Protein AF-A0A6N7WBU9-F1 (afdb_monomer)

Secondary structure (DSSP, 8-state):
----HHHHHHHTT--HHHHHHHHTS-HHHHHHHHTTSSPPPHHHHHHHHHHHT--HHHHTT-TTSS-----PPBPGGGGGGGTT-EEEETTTEEEEEETTTTEEEETTS-EEETTT--SEESSPPTT-SPPPP-SPPPPHHHHTT--

Structure (mmCIF, N/CA/C/O backbone):
data_AF-A0A6N7WBU9-F1
#
_entry.id   AF-A0A6N7WBU9-F1
#
loop_
_atom_site.group_PDB
_atom_site.id
_atom_site.type_symbol
_atom_site.label_atom_id
_atom_site.label_alt_id
_atom_site.label_comp_id
_atom_site.label_asym_id
_atom_site.label_entity_id
_atom_site.label_seq_id
_atom_site.pdbx_PDB_ins_code
_atom_site.Cartn_x
_atom_site.Cartn_y
_atom_site.Cartn_z
_atom_site.occupancy
_atom_site.B_iso_or_equiv
_atom_site.auth_seq_id
_atom_site.auth_comp_id
_atom_site.auth_asym_id
_atom_site.auth_atom_id
_atom_site.pdbx_PDB_model_num
ATOM 1 N N . MET A 1 1 ? -0.713 12.101 14.284 1.00 65.25 1 MET A N 1
ATOM 2 C CA . MET A 1 1 ? -1.948 12.029 13.480 1.00 65.25 1 MET A CA 1
ATOM 3 C C . MET A 1 1 ? -3.012 11.311 14.290 1.00 65.25 1 MET A C 1
ATOM 5 O O . MET A 1 1 ? -2.656 10.310 14.909 1.00 65.25 1 MET A O 1
ATOM 9 N N . PRO A 1 2 ? -4.250 11.829 14.346 1.00 84.06 2 PRO A N 1
ATOM 10 C CA . PRO A 1 2 ? -5.350 11.156 15.033 1.00 84.06 2 PRO A CA 1
ATOM 11 C C . PRO A 1 2 ? -5.702 9.838 14.332 1.00 84.06 2 PRO A C 1
ATOM 13 O O . PRO A 1 2 ? -5.533 9.706 13.114 1.00 84.06 2 PRO A O 1
ATOM 16 N N . ARG A 1 3 ? -6.176 8.854 15.098 1.00 91.38 3 ARG A N 1
ATOM 17 C CA . ARG A 1 3 ? -6.634 7.565 14.559 1.00 91.38 3 ARG A CA 1
ATOM 18 C C . ARG A 1 3 ? -7.939 7.758 13.783 1.00 91.38 3 ARG A C 1
ATOM 20 O O . ARG A 1 3 ? -8.829 8.485 14.217 1.00 91.38 3 ARG A O 1
ATOM 27 N N . GLN A 1 4 ? -8.102 7.046 12.669 1.00 93.25 4 GLN A N 1
ATOM 28 C CA . GLN A 1 4 ? -9.283 7.163 11.800 1.00 93.25 4 GLN A CA 1
ATOM 29 C C . GLN A 1 4 ? -10.341 6.073 12.047 1.00 93.25 4 GLN A C 1
ATOM 31 O O . GLN A 1 4 ? -11.227 5.875 11.220 1.00 93.25 4 GLN A O 1
ATOM 36 N N . PHE A 1 5 ? -10.308 5.373 13.189 1.00 94.31 5 PHE A N 1
ATOM 37 C CA . PHE A 1 5 ? -11.231 4.261 13.483 1.00 94.31 5 PHE A CA 1
ATOM 38 C C . PHE A 1 5 ? -12.711 4.668 13.383 1.00 94.31 5 PHE A C 1
ATOM 40 O O . PHE A 1 5 ? -13.502 4.014 12.704 1.00 94.31 5 PHE A O 1
ATOM 47 N N . LYS A 1 6 ? -13.077 5.799 14.000 1.00 94.38 6 LYS A N 1
ATOM 48 C CA . LYS A 1 6 ? -14.445 6.335 13.953 1.00 94.38 6 LYS A CA 1
ATOM 49 C C . LYS A 1 6 ? -14.852 6.721 12.534 1.00 94.38 6 LYS A C 1
ATOM 51 O O . LYS A 1 6 ? -15.986 6.481 12.130 1.00 94.38 6 LYS A O 1
ATOM 56 N N . GLN A 1 7 ? -13.933 7.325 11.788 1.00 92.88 7 GLN A N 1
ATOM 57 C CA . GLN A 1 7 ? -14.170 7.741 10.412 1.00 92.88 7 GLN A CA 1
ATOM 58 C C . GLN A 1 7 ? -14.404 6.526 9.507 1.00 92.88 7 GLN A C 1
ATOM 60 O O . GLN A 1 7 ? -15.392 6.509 8.780 1.00 92.88 7 GLN A O 1
ATOM 65 N N . ALA A 1 8 ? -13.573 5.485 9.614 1.00 92.94 8 ALA A N 1
ATOM 66 C CA . ALA A 1 8 ? -13.734 4.238 8.868 1.00 92.94 8 ALA A CA 1
ATOM 67 C C . ALA A 1 8 ? -15.108 3.590 9.114 1.00 92.94 8 ALA A C 1
ATOM 69 O O . ALA A 1 8 ? -15.788 3.196 8.163 1.00 92.94 8 ALA A O 1
ATOM 70 N N . ARG A 1 9 ? -15.567 3.570 10.375 1.00 95.25 9 ARG A N 1
ATOM 71 C CA . ARG A 1 9 ? -16.903 3.071 10.733 1.00 95.25 9 ARG A CA 1
ATOM 72 C C . ARG A 1 9 ? -18.027 3.901 10.108 1.00 95.25 9 ARG A C 1
ATOM 74 O O . ARG A 1 9 ? -18.994 3.335 9.602 1.00 95.25 9 ARG A O 1
ATOM 81 N N . LEU A 1 10 ? -17.915 5.230 10.163 1.00 93.31 10 LEU A N 1
ATOM 82 C CA . LEU A 1 10 ? -18.925 6.142 9.616 1.00 93.31 10 LEU A CA 1
ATOM 83 C C . LEU A 1 10 ? -19.017 6.053 8.088 1.00 93.31 10 LEU A C 1
ATOM 85 O O . LEU A 1 10 ? -20.126 6.032 7.569 1.00 93.31 10 LEU A O 1
ATOM 89 N N . ILE A 1 11 ? -17.886 5.933 7.384 1.00 91.31 11 ILE A N 1
ATOM 90 C CA . ILE A 1 11 ? -17.846 5.733 5.923 1.00 91.31 11 ILE A CA 1
ATOM 91 C C . ILE A 1 11 ? -18.574 4.442 5.529 1.00 91.31 11 ILE A C 1
ATOM 93 O O . ILE A 1 11 ? -19.302 4.411 4.541 1.00 91.31 11 ILE A O 1
ATOM 97 N N . ASN A 1 12 ? -18.437 3.395 6.344 1.00 90.50 12 ASN A N 1
ATOM 98 C CA . ASN A 1 12 ? -19.120 2.118 6.146 1.00 90.50 12 ASN A CA 1
ATOM 99 C C . ASN A 1 12 ? -20.580 2.108 6.638 1.00 90.50 12 ASN A C 1
ATOM 101 O O . ASN A 1 12 ? -21.223 1.063 6.614 1.00 90.50 12 ASN A O 1
ATOM 105 N N . ASN A 1 13 ? -21.124 3.246 7.090 1.00 93.56 13 ASN A N 1
ATOM 106 C CA . ASN A 1 13 ? -22.487 3.381 7.620 1.00 93.56 13 ASN A CA 1
ATOM 107 C C . ASN A 1 13 ? -22.822 2.422 8.779 1.00 93.56 13 ASN A C 1
ATOM 109 O O . ASN A 1 13 ? -23.988 2.114 9.025 1.00 93.56 13 ASN A O 1
ATOM 113 N N . LEU A 1 14 ? -21.811 1.973 9.528 1.00 93.81 14 LEU A N 1
ATOM 114 C CA . LEU A 1 14 ? -22.002 1.040 10.634 1.00 93.81 14 LEU A CA 1
ATOM 115 C C . LEU A 1 14 ? -22.298 1.783 11.937 1.00 93.81 14 LEU A C 1
ATOM 117 O O . LEU A 1 14 ? -21.620 2.745 12.330 1.00 93.81 14 LEU A O 1
ATOM 121 N N . LYS A 1 15 ? -23.295 1.294 12.674 1.00 94.94 15 LYS A N 1
ATOM 122 C CA . LYS A 1 15 ? -23.518 1.730 14.058 1.00 94.94 15 LYS A CA 1
ATOM 123 C C . LYS A 1 15 ? -22.427 1.155 14.960 1.00 94.94 15 LYS A C 1
ATOM 125 O O . LYS A 1 15 ? -21.868 0.100 14.685 1.00 94.94 15 LYS A O 1
ATOM 130 N N . MET A 1 16 ? -22.140 1.835 16.070 1.00 93.06 16 MET A N 1
ATOM 131 C CA . MET A 1 16 ? -21.130 1.383 17.038 1.00 93.06 16 MET A CA 1
ATOM 132 C C . MET A 1 16 ? -21.410 -0.039 17.551 1.00 93.06 16 MET A C 1
ATOM 134 O O . MET A 1 16 ? -20.492 -0.835 17.694 1.00 93.06 16 MET A O 1
ATOM 138 N N . THR A 1 17 ? -22.675 -0.359 17.826 1.00 94.56 17 THR A N 1
ATOM 139 C CA . THR A 1 17 ? -23.095 -1.683 18.307 1.00 94.56 17 THR A CA 1
ATOM 140 C C . THR A 1 17 ? -22.850 -2.771 17.266 1.00 94.56 17 THR A C 1
ATOM 142 O O . THR A 1 17 ? -22.261 -3.794 17.584 1.00 94.56 17 THR A O 1
ATOM 145 N N . GLU A 1 18 ? -23.232 -2.508 16.017 1.00 95.00 18 GLU A N 1
ATOM 146 C CA . GLU A 1 18 ? -23.064 -3.435 14.897 1.00 95.00 18 GLU A CA 1
ATOM 147 C C . GLU A 1 18 ? -21.584 -3.667 14.570 1.00 95.00 18 GLU A C 1
ATOM 149 O O . GLU A 1 18 ? -21.156 -4.798 14.360 1.00 95.00 18 GLU A O 1
ATOM 154 N N . ALA A 1 19 ? -20.777 -2.604 14.569 1.00 94.88 19 ALA A N 1
ATOM 155 C CA . ALA A 1 19 ? -19.339 -2.724 14.368 1.00 94.88 19 ALA A CA 1
ATOM 156 C C . ALA A 1 19 ? -18.674 -3.520 15.501 1.00 94.88 19 ALA A C 1
ATOM 158 O O . ALA A 1 19 ? -17.831 -4.370 15.236 1.00 94.88 19 ALA A O 1
ATOM 159 N N . ALA A 1 20 ? -19.069 -3.290 16.757 1.00 95.94 20 ALA A N 1
ATOM 160 C CA . ALA A 1 20 ? -18.539 -4.034 17.897 1.00 95.94 20 ALA A CA 1
ATOM 161 C C . ALA A 1 20 ? -18.880 -5.532 17.806 1.00 95.94 20 ALA A C 1
ATOM 163 O O . ALA A 1 20 ? -17.998 -6.369 17.996 1.00 95.94 20 ALA A O 1
ATOM 164 N N . GLU A 1 21 ? -20.119 -5.860 17.430 1.00 95.56 21 GLU A N 1
ATOM 165 C CA . GLU A 1 21 ? -20.570 -7.236 17.202 1.00 95.56 21 GLU A CA 1
ATOM 166 C C . GLU A 1 21 ? -19.773 -7.918 16.081 1.00 95.56 21 GLU A C 1
ATOM 168 O O . GLU A 1 21 ? -19.210 -8.991 16.299 1.00 95.56 21 GLU A O 1
ATOM 173 N N . LYS A 1 22 ? -19.625 -7.263 14.921 1.00 94.06 22 LYS A N 1
ATOM 174 C CA . LYS A 1 22 ? -18.846 -7.797 13.788 1.00 94.06 22 LYS A CA 1
ATOM 175 C C . LYS A 1 22 ? -17.359 -7.975 14.109 1.00 94.06 22 LYS A C 1
ATOM 177 O O . LYS A 1 22 ? -16.735 -8.906 13.613 1.00 94.06 22 LYS A O 1
ATOM 182 N N . LEU A 1 23 ? -16.791 -7.115 14.955 1.00 94.44 23 LEU A N 1
ATOM 183 C CA . LEU A 1 23 ? -15.404 -7.230 15.422 1.00 94.44 23 LEU A CA 1
ATOM 184 C C . LEU A 1 23 ? -15.232 -8.266 16.548 1.00 94.44 23 LEU A C 1
ATOM 186 O O . LEU A 1 23 ? -14.096 -8.595 16.904 1.00 94.44 23 LEU A O 1
ATOM 190 N N . GLY A 1 24 ? -16.328 -8.778 17.117 1.00 94.25 24 GLY A N 1
ATOM 191 C CA . GLY A 1 24 ? -16.306 -9.692 18.258 1.00 94.25 24 GLY A CA 1
ATOM 192 C C . GLY A 1 24 ? -15.829 -9.031 19.555 1.00 94.25 24 GLY A C 1
ATOM 193 O O . GLY A 1 24 ? -15.176 -9.680 20.371 1.00 94.25 24 GLY A O 1
ATOM 194 N N . VAL A 1 25 ? -16.104 -7.737 19.743 1.00 95.06 25 VAL A N 1
ATOM 195 C CA . VAL A 1 25 ? -15.718 -6.969 20.938 1.00 95.06 25 VAL A CA 1
ATOM 196 C C . VAL A 1 25 ? -16.919 -6.297 21.591 1.00 95.06 25 VAL A C 1
ATOM 198 O O . VAL A 1 25 ? -17.973 -6.122 20.990 1.00 95.06 25 VAL A O 1
ATOM 201 N N . SER A 1 26 ? -16.766 -5.873 22.846 1.00 95.31 26 SER A N 1
ATOM 202 C CA . SER A 1 26 ? -17.820 -5.111 23.520 1.00 95.31 26 SER A CA 1
ATOM 203 C C . SER A 1 26 ? -17.915 -3.677 22.975 1.00 95.31 26 SER A C 1
ATOM 205 O O . SER A 1 26 ? -16.904 -3.062 22.624 1.00 95.31 26 SER A O 1
ATOM 207 N N . GLN A 1 27 ? -19.117 -3.096 22.961 1.00 94.75 27 GLN A N 1
ATOM 208 C CA . GLN A 1 27 ? -19.327 -1.699 22.555 1.00 94.75 27 GLN A CA 1
ATOM 209 C C . GLN A 1 27 ? -18.444 -0.697 23.344 1.00 94.75 27 GLN A C 1
ATOM 211 O O . GLN A 1 27 ? -17.872 0.200 22.716 1.00 94.75 27 GLN A O 1
ATOM 216 N N . PRO A 1 28 ? -18.245 -0.836 24.677 1.00 95.44 28 PRO A N 1
ATOM 217 C CA . PRO A 1 28 ? -17.292 -0.003 25.414 1.00 95.44 28 PRO A CA 1
ATOM 218 C C . PRO A 1 28 ? -15.848 -0.146 24.924 1.00 95.44 28 PRO A C 1
ATOM 220 O O . PRO A 1 28 ? -15.112 0.840 24.905 1.00 95.44 28 PRO A O 1
ATOM 223 N N . THR A 1 29 ? -15.439 -1.348 24.503 1.00 94.94 29 THR A N 1
ATOM 224 C CA . THR A 1 29 ? -14.103 -1.586 23.937 1.00 94.94 29 THR A CA 1
ATOM 225 C C . THR A 1 29 ? -13.912 -0.797 22.647 1.00 94.94 29 THR A C 1
ATOM 227 O O . THR A 1 29 ? -12.938 -0.054 22.542 1.00 94.94 29 THR A O 1
ATOM 230 N N . LEU A 1 30 ? -14.864 -0.882 21.713 1.00 95.25 30 LEU A N 1
ATOM 231 C CA . LEU A 1 30 ? -14.791 -0.126 20.460 1.00 95.25 30 LEU A CA 1
ATOM 232 C C . LEU A 1 30 ? -14.838 1.392 20.706 1.00 95.25 30 LEU A C 1
ATOM 234 O O . LEU A 1 30 ? -14.070 2.140 20.107 1.00 95.25 30 LEU A O 1
ATOM 238 N N . SER A 1 31 ? -15.652 1.857 21.659 1.00 94.94 31 SER A N 1
ATOM 239 C CA . SER A 1 31 ? -15.674 3.270 22.068 1.00 94.94 31 SER A CA 1
ATOM 240 C C . SER A 1 31 ? -14.347 3.740 22.678 1.00 94.94 31 SER A C 1
ATOM 242 O O . SER A 1 31 ? -13.942 4.887 22.477 1.00 94.94 31 SER A O 1
ATOM 244 N N . ALA A 1 32 ? -13.660 2.885 23.438 1.00 94.94 32 ALA A N 1
ATOM 245 C CA . ALA A 1 32 ? -12.342 3.200 23.979 1.00 94.94 32 ALA A CA 1
ATOM 246 C C . ALA A 1 32 ? -11.279 3.285 22.873 1.00 94.94 32 ALA A C 1
ATOM 248 O O . ALA A 1 32 ? -10.394 4.132 22.974 1.00 94.94 32 ALA A O 1
ATOM 249 N N . TRP A 1 33 ? -11.394 2.461 21.826 1.00 94.88 33 TRP A N 1
ATOM 250 C CA . TRP A 1 33 ? -10.534 2.524 20.642 1.00 94.88 33 TRP A CA 1
ATOM 251 C C . TRP A 1 33 ? -10.774 3.792 19.826 1.00 94.88 33 TRP A C 1
ATOM 253 O O . TRP A 1 33 ? -9.834 4.542 19.579 1.00 94.88 33 TRP A O 1
ATOM 263 N N . GLU A 1 34 ? -12.027 4.081 19.468 1.00 93.38 34 GLU A N 1
ATOM 264 C CA . GLU A 1 34 ? -12.390 5.287 18.708 1.00 93.38 34 GLU A CA 1
ATOM 265 C C . GLU A 1 34 ? -12.074 6.589 19.450 1.00 93.38 34 GLU A C 1
ATOM 267 O O . GLU A 1 34 ? -11.830 7.610 18.815 1.00 93.38 34 GLU A O 1
ATOM 272 N N . GLY A 1 35 ? -12.096 6.562 20.784 1.00 92.50 35 GLY A N 1
ATOM 273 C CA . GLY A 1 35 ? -11.728 7.696 21.630 1.00 92.50 35 GLY A CA 1
ATOM 274 C C . GLY A 1 35 ? -10.254 7.734 22.035 1.00 92.50 35 GLY A C 1
ATOM 275 O O . GLY A 1 35 ? -9.933 8.475 22.958 1.00 92.50 35 GLY A O 1
ATOM 276 N N . GLU A 1 36 ? -9.394 6.894 21.447 1.00 89.75 36 GLU A N 1
ATOM 277 C CA . GLU A 1 36 ? -7.946 6.799 21.723 1.00 89.75 36 GLU A CA 1
ATOM 278 C C . GLU A 1 36 ? -7.566 6.510 23.193 1.00 89.75 36 GLU A C 1
ATOM 280 O O . GLU A 1 36 ? -6.397 6.541 23.568 1.00 89.75 36 GLU A O 1
ATOM 285 N N . ARG A 1 37 ? -8.540 6.148 24.038 1.00 91.31 37 ARG A N 1
ATOM 286 C CA . ARG A 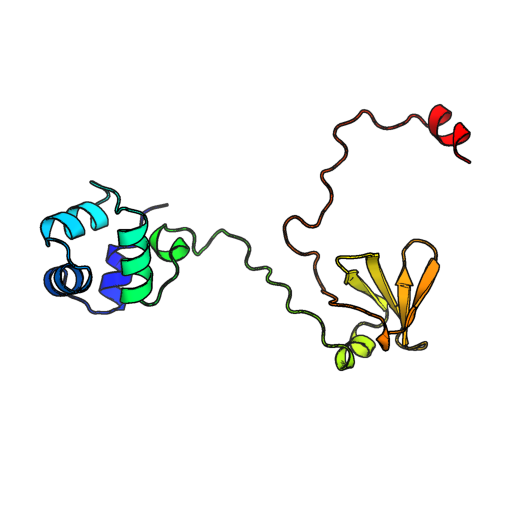1 37 ? -8.327 5.778 25.449 1.00 91.31 37 ARG A CA 1
ATOM 287 C C . ARG A 1 37 ? -7.621 4.433 25.589 1.00 91.31 37 ARG A C 1
ATOM 289 O O . ARG A 1 37 ? -6.951 4.182 26.586 1.00 91.31 37 ARG A O 1
ATOM 296 N N . LYS A 1 38 ? -7.809 3.546 24.611 1.00 93.06 38 LYS A N 1
ATOM 297 C CA . LYS A 1 38 ? -7.154 2.240 24.523 1.00 93.06 38 LYS A CA 1
ATOM 298 C C . LYS A 1 38 ? -6.763 1.979 23.075 1.00 93.06 38 LYS A C 1
ATOM 300 O O . LYS A 1 38 ? -7.492 2.359 22.168 1.00 93.06 38 LYS A O 1
ATOM 305 N N . SER A 1 39 ? -5.649 1.289 22.857 1.00 91.31 39 SER A N 1
ATOM 306 C CA . SER A 1 39 ? -5.285 0.811 21.520 1.00 91.31 39 SER A CA 1
ATOM 307 C C . SER A 1 39 ? -5.835 -0.601 21.276 1.00 91.31 39 SER A C 1
ATOM 309 O O . SER A 1 39 ? -5.855 -1.408 22.214 1.00 91.31 39 SER A O 1
ATOM 311 N N . PRO A 1 40 ? -6.305 -0.917 20.055 1.00 93.38 40 PRO A N 1
ATOM 312 C CA . PRO A 1 40 ? -6.591 -2.296 19.673 1.00 93.38 40 PRO A CA 1
ATOM 313 C C . PRO A 1 40 ? -5.303 -3.132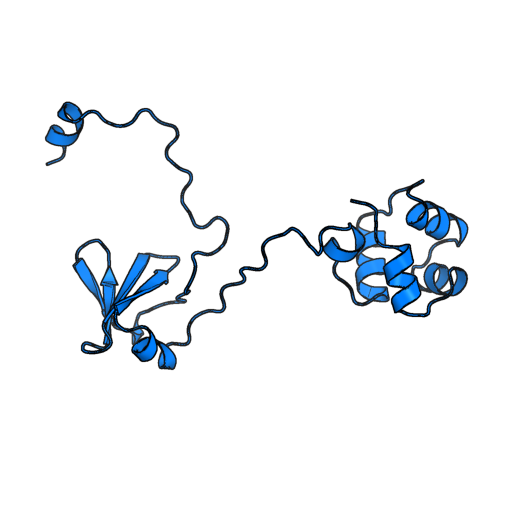 19.669 1.00 93.38 40 PRO A C 1
ATOM 315 O O . PRO A 1 40 ? -4.201 -2.592 19.555 1.00 93.38 40 PRO A O 1
ATOM 318 N N . SER A 1 41 ? -5.444 -4.452 19.801 1.00 94.56 41 SER A N 1
ATOM 319 C CA . SER A 1 41 ? -4.357 -5.380 19.471 1.00 94.56 41 SER A CA 1
ATOM 320 C C . SER A 1 41 ? -4.094 -5.371 17.962 1.00 94.56 41 SER A C 1
ATOM 322 O O . SER A 1 41 ? -4.881 -4.810 17.199 1.00 94.56 41 SER A O 1
ATOM 324 N N . ILE A 1 42 ? -3.011 -6.023 17.531 1.00 94.44 42 ILE A N 1
ATOM 325 C CA . ILE A 1 42 ? -2.716 -6.222 16.104 1.00 94.44 42 ILE A CA 1
ATOM 326 C C . ILE A 1 42 ? -3.896 -6.931 15.425 1.00 94.44 42 ILE A C 1
ATOM 328 O O . ILE A 1 42 ? -4.481 -6.365 14.511 1.00 94.44 42 ILE A O 1
ATOM 332 N N . ASP A 1 43 ? -4.364 -8.053 15.978 1.00 95.00 43 ASP A N 1
ATOM 333 C CA . ASP A 1 43 ? -5.537 -8.774 15.459 1.00 95.00 43 ASP A CA 1
ATOM 334 C C . ASP A 1 43 ? -6.803 -7.901 15.408 1.00 95.00 43 ASP A C 1
ATOM 336 O O . ASP A 1 43 ? -7.625 -8.013 14.503 1.00 95.00 43 ASP A O 1
ATOM 340 N N . GLY A 1 44 ? -6.996 -7.021 16.398 1.00 94.56 44 GLY A N 1
ATOM 341 C CA . GLY A 1 44 ? -8.136 -6.103 16.423 1.00 94.56 44 GLY A CA 1
ATOM 342 C C . GLY A 1 44 ? -8.045 -5.030 15.338 1.00 94.56 44 GLY A C 1
ATOM 343 O O . GLY A 1 44 ? -9.068 -4.611 14.798 1.00 94.56 44 GLY A O 1
ATOM 344 N N . LEU A 1 45 ? -6.827 -4.596 15.015 1.00 95.38 45 LEU A N 1
ATOM 345 C CA . LEU A 1 45 ? -6.558 -3.664 13.928 1.00 95.38 45 LEU A CA 1
ATOM 346 C C . LEU A 1 45 ? -6.771 -4.330 12.563 1.00 95.38 45 LEU A C 1
ATOM 348 O O . LEU A 1 45 ? -7.423 -3.724 11.718 1.00 95.38 45 LEU A O 1
ATOM 352 N N . GLU A 1 46 ? -6.293 -5.563 12.379 1.00 95.44 46 GLU A N 1
ATOM 353 C CA . GLU A 1 46 ? -6.502 -6.362 11.160 1.00 95.44 46 GLU A CA 1
ATOM 354 C C . GLU A 1 46 ? -7.994 -6.598 10.896 1.00 95.44 46 GLU A C 1
ATOM 356 O O . GLU A 1 46 ? -8.506 -6.282 9.822 1.00 95.44 46 GLU A O 1
ATOM 361 N N . LYS A 1 47 ? -8.743 -7.014 11.925 1.00 95.69 47 LYS A N 1
ATOM 362 C CA . LYS A 1 47 ? -10.202 -7.165 11.825 1.00 95.69 47 LYS A CA 1
ATOM 363 C C . LYS A 1 47 ? -10.911 -5.861 11.470 1.00 95.69 47 LYS A C 1
ATOM 365 O O . LYS A 1 47 ? -11.912 -5.890 10.763 1.00 95.69 47 LYS A O 1
ATOM 370 N N . MET A 1 48 ? -10.426 -4.719 11.962 1.00 94.81 48 MET A N 1
ATOM 371 C CA . MET A 1 48 ? -10.970 -3.417 11.568 1.00 94.81 48 MET A CA 1
ATOM 372 C C . MET A 1 48 ? -10.660 -3.078 10.112 1.00 94.81 48 MET A C 1
ATOM 374 O O . MET A 1 48 ? -11.550 -2.566 9.434 1.00 94.81 48 MET A O 1
ATOM 378 N N . SER A 1 49 ? -9.445 -3.345 9.623 1.00 94.62 49 SER A N 1
ATOM 379 C CA . SER A 1 49 ? -9.120 -3.117 8.208 1.00 94.62 49 SER A CA 1
ATOM 380 C C . SER A 1 49 ? -9.997 -3.965 7.297 1.00 94.62 49 SER A C 1
ATOM 382 O O . SER A 1 49 ? -10.568 -3.432 6.347 1.00 94.62 49 SER A O 1
ATOM 384 N N . ASP A 1 50 ? -10.193 -5.235 7.650 1.00 94.44 50 ASP A N 1
ATOM 385 C CA . ASP A 1 50 ? -11.014 -6.164 6.877 1.00 94.44 50 ASP A CA 1
ATOM 386 C C . ASP A 1 50 ? -12.495 -5.773 6.915 1.00 94.44 50 ASP A C 1
ATOM 388 O O . ASP A 1 50 ? -13.152 -5.720 5.877 1.00 94.44 50 ASP A O 1
ATOM 392 N N . LEU A 1 51 ? -13.023 -5.436 8.100 1.00 93.88 51 LEU A N 1
ATOM 393 C CA . LEU A 1 51 ? -14.424 -5.040 8.267 1.00 93.88 51 LEU A CA 1
ATOM 394 C C . LEU A 1 51 ? -14.764 -3.763 7.491 1.00 93.88 51 LEU A C 1
ATOM 396 O O . LEU A 1 51 ? -15.855 -3.656 6.935 1.00 93.88 51 LEU A O 1
ATOM 400 N N . TYR A 1 52 ? -13.869 -2.777 7.510 1.00 93.62 52 TYR A N 1
ATOM 401 C CA . TYR A 1 52 ? -14.117 -1.471 6.901 1.00 93.62 52 TYR A CA 1
ATOM 402 C C . TYR A 1 52 ? -13.605 -1.363 5.458 1.00 93.62 52 TYR A C 1
ATOM 404 O O . TYR A 1 52 ? -13.835 -0.330 4.828 1.00 93.62 52 TYR A O 1
ATOM 412 N N . GLY A 1 53 ? -12.907 -2.381 4.941 1.00 89.19 53 GLY A N 1
ATOM 413 C CA . GLY A 1 53 ? -12.338 -2.380 3.591 1.00 89.19 53 GLY A CA 1
ATOM 414 C C . GLY A 1 53 ? -11.258 -1.314 3.380 1.00 89.19 53 GLY A C 1
ATOM 415 O O . GLY A 1 53 ? -11.151 -0.748 2.294 1.00 89.19 53 GLY A O 1
ATOM 416 N N . VAL A 1 54 ? -10.484 -0.996 4.420 1.00 90.62 54 VAL A N 1
ATOM 417 C CA . VAL A 1 54 ? -9.435 0.041 4.398 1.00 90.62 54 VAL A CA 1
ATOM 418 C C . VAL A 1 54 ? -8.096 -0.538 4.836 1.00 90.62 54 VAL A C 1
ATOM 420 O O . VAL A 1 54 ? -8.047 -1.551 5.524 1.00 90.62 54 VAL A O 1
ATOM 423 N N . THR A 1 55 ? -6.987 0.119 4.498 1.00 90.75 55 THR A N 1
ATOM 424 C CA . THR A 1 55 ? -5.668 -0.311 4.980 1.00 90.75 55 THR A CA 1
ATOM 425 C C . THR A 1 55 ? -5.488 -0.002 6.465 1.00 90.75 55 THR A C 1
ATOM 427 O O . THR A 1 55 ? -6.054 0.953 7.009 1.00 90.75 55 THR A O 1
ATOM 430 N N . THR A 1 56 ? -4.635 -0.773 7.136 1.00 92.38 56 THR A N 1
ATOM 431 C CA . THR A 1 56 ? -4.221 -0.469 8.511 1.00 92.38 56 THR A CA 1
ATOM 432 C C . THR A 1 56 ? -3.581 0.918 8.598 1.00 92.38 56 THR A C 1
ATOM 434 O O . THR A 1 56 ? -3.859 1.660 9.536 1.00 92.38 56 THR A O 1
ATOM 437 N N . ASP A 1 57 ? -2.819 1.338 7.586 1.00 89.56 57 ASP A N 1
ATOM 438 C CA . ASP A 1 57 ? -2.251 2.687 7.517 1.00 89.56 57 ASP A CA 1
ATOM 439 C C . ASP A 1 57 ? -3.315 3.785 7.513 1.00 89.56 57 ASP A C 1
ATOM 441 O O . ASP A 1 57 ? -3.164 4.772 8.235 1.00 89.56 57 ASP A O 1
ATOM 445 N N . PHE A 1 58 ? -4.426 3.611 6.793 1.00 90.31 58 PHE A N 1
ATOM 446 C CA . PHE A 1 58 ? -5.553 4.542 6.866 1.00 90.31 58 PHE A CA 1
ATOM 447 C C . PHE A 1 58 ? -6.098 4.644 8.296 1.00 90.31 58 PHE A C 1
ATOM 449 O O . PHE A 1 58 ? -6.191 5.742 8.847 1.00 90.31 58 PHE A O 1
ATOM 456 N N . LEU A 1 59 ? -6.361 3.505 8.947 1.00 92.31 59 LEU A N 1
ATOM 457 C CA . LEU A 1 59 ? -6.855 3.464 10.330 1.00 92.31 59 LEU A CA 1
ATOM 458 C C . LEU A 1 59 ? -5.898 4.141 11.320 1.00 92.31 59 LEU A C 1
ATOM 460 O O . LEU A 1 59 ? -6.330 4.818 12.258 1.00 92.31 59 LEU A O 1
ATOM 464 N N . LEU A 1 60 ? -4.593 3.982 11.105 1.00 91.81 60 LEU A N 1
ATOM 465 C CA . LEU A 1 60 ? -3.545 4.578 11.929 1.00 91.81 60 LEU A CA 1
ATOM 466 C C . LEU A 1 60 ? -3.286 6.059 11.601 1.00 91.81 60 LEU A C 1
ATOM 468 O O . LEU A 1 60 ? -2.486 6.676 12.309 1.00 91.81 60 LEU A O 1
ATOM 472 N N . GLY A 1 61 ? -3.952 6.622 10.587 1.00 87.81 61 GLY A N 1
ATOM 473 C CA . GLY A 1 61 ? -3.807 8.016 10.165 1.00 87.81 61 GLY A CA 1
ATOM 474 C C . GLY A 1 61 ? -2.552 8.286 9.328 1.00 87.81 61 GLY A C 1
ATOM 475 O O . GLY A 1 61 ? -2.023 9.394 9.368 1.00 87.81 61 GLY A O 1
ATOM 476 N N . ARG A 1 62 ? -2.053 7.273 8.614 1.00 83.38 62 ARG A N 1
ATOM 477 C CA . ARG A 1 62 ? -0.837 7.300 7.780 1.00 83.38 62 ARG A CA 1
ATOM 478 C C . ARG A 1 62 ? -1.118 7.395 6.276 1.00 83.38 62 ARG A C 1
ATOM 480 O O . ARG A 1 62 ? -0.175 7.477 5.499 1.00 83.38 62 ARG A O 1
ATOM 487 N N . SER A 1 63 ? -2.386 7.426 5.858 1.00 65.19 63 SER A N 1
ATOM 488 C CA . SER A 1 63 ? -2.796 7.406 4.442 1.00 65.19 63 SER A CA 1
ATOM 489 C C . SER A 1 63 ? -2.265 8.564 3.586 1.00 65.19 63 SER A C 1
ATOM 491 O O . SER A 1 63 ? -2.236 8.438 2.371 1.00 65.19 63 SER A O 1
ATOM 493 N N . GLU A 1 64 ? -1.817 9.663 4.194 1.00 55.94 64 GLU A N 1
ATOM 494 C CA . GLU A 1 64 ? -1.270 10.824 3.474 1.00 55.94 64 GLU A CA 1
ATOM 495 C C . GLU A 1 64 ? 0.270 10.801 3.373 1.00 55.94 64 GLU A C 1
ATOM 497 O O . GLU A 1 64 ? 0.859 11.602 2.651 1.00 55.94 64 GLU A O 1
ATOM 502 N N . GLN A 1 65 ? 0.960 9.923 4.114 1.00 52.53 65 GLN A N 1
ATOM 503 C CA . GLN A 1 65 ? 2.409 10.018 4.342 1.00 52.53 65 GLN A CA 1
ATOM 504 C C . GLN A 1 65 ? 3.042 8.622 4.430 1.00 52.53 65 GLN A C 1
ATOM 506 O O . GLN A 1 65 ? 3.296 8.113 5.521 1.00 52.53 65 GLN A O 1
ATOM 511 N N . GLY A 1 66 ? 3.316 7.989 3.285 1.00 46.66 66 GLY A N 1
ATOM 512 C CA . GLY A 1 66 ? 3.980 6.681 3.296 1.00 46.66 66 GLY A CA 1
ATOM 513 C C . GLY A 1 66 ? 4.129 6.003 1.939 1.00 46.66 66 GLY A C 1
ATOM 514 O O . GLY A 1 66 ? 3.549 4.956 1.713 1.00 46.66 66 GLY A O 1
ATOM 515 N N . ILE A 1 67 ? 4.894 6.625 1.042 1.00 50.66 67 ILE A N 1
ATOM 516 C CA . ILE A 1 67 ? 5.602 6.025 -0.102 1.00 50.66 67 ILE A CA 1
ATOM 517 C C . ILE A 1 67 ? 4.919 4.827 -0.800 1.00 50.66 67 ILE A C 1
ATOM 519 O O . ILE A 1 67 ? 5.381 3.693 -0.739 1.00 50.66 67 ILE A O 1
ATOM 523 N N . SER A 1 68 ? 3.879 5.099 -1.587 1.00 48.78 68 SER A N 1
ATOM 524 C CA . SER A 1 68 ? 3.449 4.195 -2.662 1.00 48.78 68 SER A CA 1
ATOM 525 C C . SER A 1 68 ? 4.028 4.664 -4.000 1.00 48.78 68 SER A C 1
ATOM 527 O O . SER A 1 68 ? 3.305 4.943 -4.953 1.00 48.78 68 SER A O 1
ATOM 529 N N . ALA A 1 69 ? 5.355 4.730 -4.097 1.00 51.62 69 ALA A N 1
ATOM 530 C CA . ALA A 1 69 ? 6.006 4.571 -5.393 1.00 51.62 69 ALA A CA 1
ATOM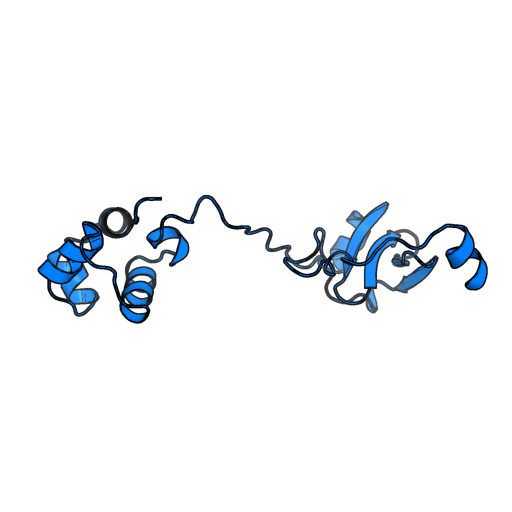 531 C C . ALA A 1 69 ? 6.187 3.066 -5.630 1.00 51.62 69 ALA A C 1
ATOM 533 O O . ALA A 1 69 ? 7.306 2.564 -5.697 1.00 51.62 69 ALA A O 1
ATOM 534 N N . GLN A 1 70 ? 5.081 2.314 -5.681 1.00 54.72 70 GLN A N 1
ATOM 535 C CA . GLN A 1 70 ? 5.129 0.973 -6.250 1.00 54.72 70 GLN A CA 1
ATOM 536 C C . GLN A 1 70 ? 5.405 1.165 -7.740 1.00 54.72 70 GLN A C 1
ATOM 538 O O . GLN A 1 70 ? 4.495 1.429 -8.524 1.00 54.72 70 GLN A O 1
ATOM 543 N N . SER A 1 71 ? 6.680 1.138 -8.125 1.00 64.38 71 SER A N 1
ATOM 544 C CA . SER A 1 71 ? 7.044 1.145 -9.531 1.00 64.38 71 SER A CA 1
ATOM 545 C C . SER A 1 71 ? 6.564 -0.178 -10.122 1.00 64.38 71 SER A C 1
ATOM 547 O O . SER A 1 71 ? 7.009 -1.264 -9.751 1.00 64.38 71 SER A O 1
ATOM 549 N N . VAL A 1 72 ? 5.567 -0.095 -10.999 1.00 77.44 72 VAL A N 1
ATOM 550 C CA . VAL A 1 72 ? 5.111 -1.248 -11.774 1.00 77.44 72 VAL A CA 1
ATOM 551 C C . VAL A 1 72 ? 6.262 -1.655 -12.702 1.00 77.44 72 VAL A C 1
ATOM 553 O O . VAL A 1 72 ? 6.870 -0.768 -13.312 1.00 77.44 72 VAL A O 1
ATOM 556 N N . PRO A 1 73 ? 6.595 -2.958 -12.814 1.00 86.12 73 PRO A N 1
ATOM 557 C CA . PRO A 1 73 ? 7.606 -3.405 -13.759 1.00 86.12 73 PRO A CA 1
ATOM 558 C C . PRO A 1 73 ? 7.253 -2.967 -15.183 1.00 86.12 73 PRO A C 1
ATOM 560 O O . PRO A 1 73 ? 6.121 -3.147 -15.634 1.00 86.12 73 PRO A O 1
ATOM 563 N N . ILE A 1 74 ? 8.227 -2.414 -15.898 1.00 87.56 74 ILE A N 1
ATOM 564 C CA . ILE A 1 74 ? 8.086 -2.026 -17.300 1.00 87.56 74 ILE A CA 1
ATOM 565 C C . ILE A 1 74 ? 7.924 -3.302 -18.133 1.00 87.56 74 ILE A C 1
ATOM 567 O O . ILE A 1 74 ? 8.756 -4.209 -18.063 1.00 87.56 74 ILE A O 1
ATOM 571 N N . ALA A 1 75 ? 6.864 -3.373 -18.939 1.00 87.19 75 ALA A N 1
ATOM 572 C CA . ALA A 1 75 ? 6.674 -4.477 -19.872 1.00 87.19 75 ALA A CA 1
ATOM 573 C C . ALA A 1 75 ? 7.740 -4.417 -20.987 1.00 87.19 75 ALA A C 1
ATOM 575 O O . ALA A 1 75 ? 7.941 -3.335 -21.552 1.00 87.19 75 ALA A O 1
ATOM 576 N N . PRO A 1 76 ? 8.377 -5.539 -21.381 1.00 83.88 76 PRO A N 1
ATOM 577 C CA . PRO A 1 76 ? 9.434 -5.539 -22.400 1.00 83.88 76 PRO A CA 1
ATOM 578 C C . PRO A 1 76 ? 9.001 -4.940 -23.742 1.00 83.88 76 PRO A C 1
ATOM 580 O O . PRO A 1 76 ? 9.784 -4.286 -24.427 1.00 83.88 76 PRO A O 1
ATOM 583 N N . GLU A 1 77 ? 7.727 -5.109 -24.094 1.00 86.62 77 GLU A N 1
ATOM 584 C CA . GLU A 1 77 ? 7.115 -4.561 -25.309 1.00 86.62 77 GLU A CA 1
ATOM 585 C C . GLU A 1 77 ? 7.113 -3.028 -25.333 1.00 86.62 77 GLU A C 1
ATOM 587 O O . GLU A 1 77 ? 7.169 -2.418 -26.398 1.00 86.62 77 GLU A O 1
ATOM 592 N N . THR A 1 78 ? 7.095 -2.402 -24.156 1.00 90.00 78 THR A N 1
ATOM 593 C CA . THR A 1 78 ? 7.083 -0.942 -24.003 1.00 90.00 78 THR A CA 1
ATOM 594 C C . THR A 1 78 ? 8.481 -0.339 -23.897 1.00 90.00 78 THR A C 1
ATOM 596 O O . THR A 1 78 ? 8.613 0.877 -24.011 1.00 90.00 78 THR A O 1
ATOM 599 N N . LEU A 1 79 ? 9.537 -1.153 -23.747 1.00 89.94 79 LEU A N 1
ATOM 600 C CA . LEU A 1 79 ? 10.916 -0.661 -23.635 1.00 89.94 79 LEU A CA 1
ATOM 601 C C . LEU A 1 79 ? 11.341 0.272 -24.773 1.00 89.94 79 LEU A C 1
ATOM 603 O O . LEU A 1 79 ? 11.953 1.290 -24.464 1.00 89.94 79 LEU A O 1
ATOM 607 N N . PRO A 1 80 ? 10.989 0.038 -26.053 1.00 92.62 80 PRO A N 1
ATOM 608 C CA . PRO A 1 80 ? 11.349 0.964 -27.124 1.00 92.62 80 PRO A CA 1
ATOM 609 C C . PRO A 1 80 ? 10.876 2.412 -26.899 1.00 92.62 80 PRO A C 1
ATOM 611 O O . PRO A 1 80 ? 11.536 3.344 -27.351 1.00 92.62 80 PRO A O 1
ATOM 614 N N . ILE A 1 81 ? 9.775 2.619 -26.166 1.00 93.69 81 ILE A N 1
ATOM 615 C CA . ILE A 1 81 ? 9.242 3.955 -25.836 1.00 93.69 81 ILE A CA 1
ATOM 616 C C . ILE A 1 81 ? 10.202 4.715 -24.910 1.00 93.69 81 ILE A C 1
ATOM 618 O O . ILE A 1 81 ? 10.282 5.941 -24.952 1.00 93.69 81 ILE A O 1
ATOM 622 N N . PHE A 1 82 ? 10.971 3.991 -24.098 1.00 90.94 82 PHE A N 1
ATOM 623 C CA . PHE A 1 82 ? 11.932 4.553 -23.157 1.00 90.94 82 PHE A CA 1
ATOM 624 C C . PHE A 1 82 ? 13.280 4.887 -23.801 1.00 90.94 82 PHE A C 1
ATOM 626 O O . PHE A 1 82 ? 14.233 5.128 -23.072 1.00 90.94 82 PHE A O 1
ATOM 633 N N . HIS A 1 83 ? 13.401 4.930 -25.132 1.00 93.69 83 HIS A N 1
ATOM 634 C CA . HIS A 1 83 ? 14.672 5.251 -25.782 1.00 93.69 83 HIS A CA 1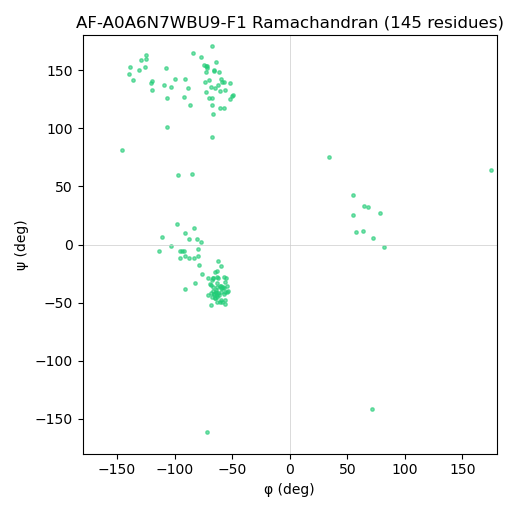
ATOM 635 C C . HIS A 1 83 ? 15.322 6.529 -25.222 1.00 93.69 83 HIS A C 1
ATOM 637 O O . HIS A 1 83 ? 14.689 7.584 -25.131 1.00 93.69 83 HIS A O 1
ATOM 643 N N . GLY A 1 84 ? 16.591 6.423 -24.822 1.00 91.38 84 GLY A N 1
ATOM 644 C CA . GLY A 1 84 ? 17.345 7.520 -24.213 1.00 91.38 84 GLY A CA 1
ATOM 645 C C . GLY A 1 84 ? 16.917 7.864 -22.781 1.00 91.38 84 GLY A C 1
ATOM 646 O O . GLY A 1 84 ? 17.409 8.842 -22.219 1.00 91.38 84 GLY A O 1
ATOM 647 N N . LYS A 1 85 ? 16.010 7.091 -22.171 1.00 93.19 85 LYS A N 1
ATOM 648 C CA . LYS A 1 85 ? 15.626 7.213 -20.761 1.00 93.19 85 LYS A CA 1
ATOM 649 C C . LYS A 1 85 ? 16.353 6.166 -19.916 1.00 93.19 85 LYS A C 1
ATOM 651 O O . LYS A 1 85 ? 16.527 5.030 -20.366 1.00 93.19 85 LYS A O 1
ATOM 656 N N . PRO A 1 86 ? 16.769 6.529 -18.691 1.00 92.62 86 PRO A N 1
ATOM 657 C CA . PRO A 1 86 ? 17.295 5.563 -17.748 1.00 92.62 86 PRO A CA 1
ATOM 658 C C . PRO A 1 86 ? 16.159 4.708 -17.175 1.00 92.62 86 PRO A C 1
ATOM 660 O O . PRO A 1 86 ? 15.079 5.207 -16.856 1.00 92.62 86 PRO A O 1
ATOM 663 N N . VAL A 1 87 ? 16.428 3.419 -17.026 1.00 92.00 87 VAL A N 1
ATOM 664 C CA . VAL A 1 87 ? 15.593 2.437 -16.333 1.00 92.00 87 VAL A CA 1
ATOM 665 C C . VAL A 1 87 ? 16.435 1.747 -15.271 1.00 92.00 87 VAL A C 1
ATOM 667 O O . VAL A 1 87 ? 17.654 1.660 -15.388 1.00 92.00 87 VAL A O 1
ATOM 670 N N . TRP A 1 88 ? 15.801 1.265 -14.217 1.00 89.69 88 TRP A N 1
ATOM 671 C CA . TRP A 1 88 ? 16.472 0.624 -13.100 1.00 89.69 88 TRP A CA 1
ATOM 672 C C . TRP A 1 88 ? 16.200 -0.882 -13.082 1.00 89.69 88 TRP A C 1
ATOM 674 O O . TRP A 1 88 ? 15.064 -1.317 -13.272 1.00 89.69 88 TRP A O 1
ATOM 684 N N . SER A 1 89 ? 17.242 -1.667 -12.824 1.00 88.62 89 SER A N 1
ATOM 685 C CA . SER A 1 89 ? 17.209 -3.109 -12.582 1.00 88.62 89 SER A CA 1
ATOM 686 C C . SER A 1 89 ? 17.749 -3.407 -11.186 1.00 88.62 89 SER A C 1
ATOM 688 O O . SER A 1 89 ? 18.764 -2.845 -10.782 1.00 88.62 89 SER A O 1
ATOM 690 N N . ALA A 1 90 ? 17.140 -4.357 -10.479 1.00 84.19 90 ALA A N 1
ATOM 691 C CA . ALA A 1 90 ? 17.641 -4.803 -9.176 1.00 84.19 90 ALA A CA 1
ATOM 692 C C . ALA A 1 90 ? 19.012 -5.493 -9.246 1.00 84.19 90 ALA A C 1
ATOM 694 O O . ALA A 1 90 ? 19.731 -5.532 -8.255 1.00 84.19 90 ALA A O 1
ATOM 695 N N . GLU A 1 91 ? 19.374 -6.037 -10.406 1.00 84.31 91 GLU A N 1
ATOM 696 C CA . GLU A 1 91 ? 20.635 -6.758 -10.596 1.00 84.31 91 GLU A CA 1
ATOM 697 C C . GLU A 1 91 ? 21.770 -5.845 -11.064 1.00 84.31 91 GLU A C 1
ATOM 699 O O . GLU A 1 91 ? 22.906 -5.996 -10.626 1.00 84.31 91 GLU A O 1
ATOM 704 N N . TYR A 1 92 ? 21.457 -4.891 -11.944 1.00 86.25 92 TYR A N 1
ATOM 705 C CA . TYR A 1 92 ? 22.459 -4.068 -12.628 1.00 86.25 92 TYR A CA 1
ATOM 706 C C . TYR A 1 92 ? 22.407 -2.585 -12.238 1.00 86.25 92 TYR A C 1
ATOM 708 O O . TYR A 1 92 ? 23.255 -1.806 -12.667 1.00 86.25 92 TYR A O 1
ATOM 716 N N . GLY A 1 93 ? 21.428 -2.172 -11.432 1.00 87.31 93 GLY A N 1
ATOM 717 C CA . GLY A 1 93 ? 21.195 -0.771 -11.101 1.00 87.31 93 GLY A CA 1
ATOM 718 C C . GLY A 1 93 ? 20.632 0.016 -12.285 1.00 87.31 93 GLY A C 1
ATOM 719 O O . GLY A 1 93 ? 19.776 -0.471 -13.023 1.00 87.31 93 GLY A O 1
ATOM 720 N N . TRP A 1 94 ? 21.085 1.259 -12.448 1.00 89.31 94 TRP A N 1
ATOM 721 C CA . TRP A 1 94 ? 20.656 2.122 -13.548 1.00 89.31 94 TRP A CA 1
ATOM 722 C C . TRP A 1 94 ? 21.250 1.678 -14.888 1.00 89.31 94 TRP A C 1
ATOM 724 O O . TRP A 1 94 ? 22.458 1.488 -15.023 1.00 89.31 94 TRP A O 1
ATOM 734 N N . MET A 1 95 ? 20.384 1.567 -15.889 1.00 92.31 95 MET A N 1
ATOM 735 C CA . MET A 1 95 ? 20.691 1.187 -17.264 1.00 92.31 95 MET A CA 1
ATOM 736 C C . MET A 1 95 ? 20.045 2.197 -18.219 1.00 92.31 95 MET A C 1
ATOM 738 O O . MET A 1 95 ? 18.996 2.759 -17.911 1.00 92.31 95 MET A O 1
ATOM 742 N N . LEU A 1 96 ? 20.631 2.428 -19.389 1.00 94.06 96 LEU A N 1
ATOM 743 C CA . LEU A 1 96 ? 20.078 3.310 -20.420 1.00 94.06 96 LEU A CA 1
ATOM 744 C C . LEU A 1 96 ? 19.440 2.490 -21.541 1.00 94.06 96 LEU A C 1
ATOM 746 O O . LEU A 1 96 ? 20.025 1.518 -22.011 1.00 94.06 96 LEU A O 1
ATOM 750 N N . VAL A 1 97 ? 18.254 2.889 -21.991 1.00 94.25 97 VAL A N 1
ATOM 751 C CA . VAL A 1 97 ? 17.536 2.163 -23.043 1.00 94.25 97 VAL A CA 1
ATOM 752 C C . VAL A 1 97 ? 17.961 2.619 -24.441 1.00 94.25 97 VAL A C 1
ATOM 754 O O . VAL A 1 97 ? 17.738 3.767 -24.842 1.00 94.25 97 VAL A O 1
ATOM 757 N N . ASP A 1 98 ? 18.479 1.684 -25.232 1.00 92.75 98 ASP A N 1
ATOM 758 C CA . ASP A 1 98 ? 18.749 1.840 -26.659 1.00 92.75 98 ASP A CA 1
ATOM 759 C C . ASP A 1 98 ? 17.712 1.054 -27.478 1.00 92.75 98 ASP A C 1
ATOM 761 O O . ASP A 1 98 ? 17.777 -0.166 -27.630 1.00 92.75 98 ASP A O 1
ATOM 765 N N . ALA A 1 99 ? 16.721 1.764 -28.021 1.00 91.44 99 ALA A N 1
ATOM 766 C CA . ALA A 1 99 ? 15.688 1.160 -28.851 1.00 91.44 99 ALA A CA 1
ATOM 767 C C . ALA A 1 99 ? 16.178 0.836 -30.269 1.00 91.44 99 ALA A C 1
ATOM 769 O O . ALA A 1 99 ? 15.627 -0.073 -30.889 1.00 91.44 99 ALA A O 1
ATOM 770 N N . GLY A 1 100 ? 17.199 1.544 -30.770 1.00 90.44 100 GLY A N 1
ATOM 771 C CA . GLY A 1 100 ? 17.758 1.322 -32.104 1.00 90.44 100 GLY A CA 1
ATOM 772 C C . GLY A 1 100 ? 18.424 -0.046 -32.203 1.00 90.44 100 GLY A C 1
ATOM 773 O O . GLY A 1 100 ? 18.182 -0.784 -33.154 1.00 90.44 100 GLY A O 1
ATOM 774 N N . ASN A 1 101 ? 19.175 -0.415 -31.164 1.00 88.44 101 ASN A N 1
ATOM 775 C CA . ASN A 1 101 ? 19.825 -1.723 -31.059 1.00 88.44 101 ASN A CA 1
ATOM 776 C C . ASN A 1 101 ? 19.015 -2.756 -30.252 1.00 88.44 101 ASN A C 1
ATOM 778 O O . ASN A 1 101 ? 19.398 -3.923 -30.196 1.00 88.44 101 ASN A O 1
ATOM 782 N N . ARG A 1 102 ? 17.888 -2.354 -29.645 1.00 91.12 102 ARG A N 1
ATOM 783 C CA . ARG A 1 102 ? 17.071 -3.166 -28.717 1.00 91.12 102 ARG A CA 1
ATOM 784 C C . ARG A 1 102 ? 17.887 -3.723 -27.541 1.00 91.12 102 ARG A C 1
ATOM 786 O O . ARG A 1 102 ? 17.734 -4.888 -27.153 1.00 91.12 102 ARG A O 1
ATOM 793 N N . THR A 1 103 ? 18.752 -2.882 -26.979 1.00 93.62 103 THR A N 1
ATOM 794 C CA . THR A 1 103 ? 19.660 -3.212 -25.874 1.00 93.62 103 THR A CA 1
ATOM 795 C C . THR A 1 103 ? 19.570 -2.202 -24.732 1.00 93.62 103 THR A C 1
ATOM 797 O O . THR A 1 103 ? 19.121 -1.068 -24.883 1.00 93.62 103 THR A O 1
ATOM 800 N N . LEU A 1 104 ? 19.996 -2.630 -23.549 1.00 92.81 104 LEU A N 1
ATOM 801 C CA . LEU A 1 104 ? 20.188 -1.802 -22.368 1.00 92.81 104 LEU A CA 1
ATOM 802 C C . LEU A 1 104 ? 21.682 -1.607 -22.150 1.00 92.81 104 LEU A C 1
ATOM 804 O O . LEU A 1 104 ? 22.419 -2.587 -22.064 1.00 92.81 104 LEU A O 1
ATOM 808 N N . MET A 1 105 ? 22.120 -0.360 -22.038 1.00 92.75 105 MET A N 1
ATOM 809 C CA . MET A 1 105 ? 23.503 0.001 -21.741 1.00 92.75 105 MET A CA 1
ATOM 810 C C . MET A 1 105 ? 23.702 0.155 -20.234 1.00 92.75 105 MET A C 1
ATOM 812 O O . MET A 1 105 ? 22.976 0.901 -19.578 1.00 92.75 105 MET A O 1
ATOM 816 N N . LEU A 1 106 ? 24.693 -0.536 -19.687 1.00 90.38 106 LEU A N 1
ATOM 817 C CA . LEU A 1 106 ? 25.120 -0.410 -18.298 1.00 90.38 106 LEU A CA 1
ATOM 818 C C . LEU A 1 106 ? 26.095 0.765 -18.147 1.00 90.38 106 LEU A C 1
ATOM 820 O O . LEU A 1 106 ? 26.684 1.247 -19.115 1.00 90.38 106 LEU A O 1
ATOM 824 N N . THR A 1 107 ? 26.329 1.192 -16.906 1.00 82.81 107 THR A N 1
ATOM 825 C CA . THR A 1 107 ? 27.278 2.274 -16.579 1.00 82.81 107 THR A CA 1
ATOM 826 C C . THR A 1 107 ? 28.731 1.952 -16.939 1.00 82.81 107 THR A C 1
ATOM 828 O O . THR A 1 107 ? 29.525 2.863 -17.146 1.00 82.81 107 THR A O 1
ATOM 831 N N . ASN A 1 108 ? 29.081 0.669 -17.051 1.00 85.38 108 ASN A N 1
ATOM 832 C CA . ASN A 1 108 ? 30.405 0.197 -17.462 1.00 85.38 108 ASN A CA 1
ATOM 833 C C . ASN A 1 108 ? 30.565 0.067 -18.994 1.00 85.38 108 ASN A C 1
ATOM 835 O O . ASN A 1 108 ? 31.585 -0.441 -19.455 1.00 85.38 108 ASN A O 1
ATOM 839 N N . GLY A 1 109 ? 29.563 0.475 -19.781 1.00 84.44 109 GLY A N 1
ATOM 840 C CA . GLY A 1 109 ? 29.570 0.390 -21.245 1.00 84.44 109 GLY A CA 1
ATOM 841 C C . GLY A 1 109 ? 29.180 -0.976 -21.822 1.00 84.44 109 GLY A C 1
ATOM 842 O O . GLY A 1 109 ? 29.101 -1.110 -23.041 1.00 84.44 109 GLY A O 1
ATOM 843 N N . GLN A 1 110 ? 28.906 -1.986 -20.989 1.00 89.50 110 GLN A N 1
ATOM 844 C CA . GLN A 1 110 ? 28.365 -3.266 -21.457 1.00 89.50 110 GLN A CA 1
ATOM 845 C C . GLN A 1 110 ? 26.902 -3.116 -21.888 1.00 89.50 110 GLN A C 1
ATOM 847 O O . GLN A 1 110 ? 26.169 -2.274 -21.369 1.00 89.50 110 GLN A O 1
ATOM 852 N N . THR A 1 111 ? 26.464 -3.961 -22.821 1.00 92.12 111 THR A N 1
ATOM 853 C CA . THR A 1 111 ? 25.089 -3.964 -23.338 1.00 92.12 111 THR A CA 1
ATOM 854 C C . THR A 1 111 ? 24.405 -5.300 -23.100 1.00 92.12 111 THR A C 1
ATOM 856 O O . THR A 1 111 ? 25.012 -6.343 -23.339 1.00 92.12 111 THR A O 1
ATOM 859 N N . ILE A 1 112 ? 23.129 -5.272 -22.719 1.00 91.62 112 ILE A N 1
ATOM 860 C CA . ILE A 1 112 ? 22.287 -6.463 -22.533 1.00 91.62 112 ILE A CA 1
ATOM 861 C C . ILE A 1 112 ? 21.081 -6.393 -23.485 1.00 91.62 112 ILE A C 1
ATOM 863 O O . ILE A 1 112 ? 20.443 -5.342 -23.556 1.00 91.62 112 ILE A O 1
ATOM 867 N N . PRO A 1 113 ? 20.727 -7.463 -24.220 1.00 92.31 113 PRO A N 1
ATOM 868 C CA . PRO A 1 113 ? 19.516 -7.495 -25.043 1.00 92.31 113 PRO A CA 1
ATOM 869 C C . PRO A 1 113 ? 18.232 -7.328 -24.220 1.00 92.31 113 PRO A C 1
ATOM 871 O O . PRO A 1 113 ? 18.133 -7.827 -23.103 1.00 92.31 113 PRO A O 1
ATOM 874 N N . PHE A 1 114 ? 17.189 -6.716 -24.793 1.00 90.12 114 PHE A N 1
ATOM 875 C CA . PHE A 1 114 ? 15.883 -6.603 -24.114 1.00 90.12 114 PHE A CA 1
ATOM 876 C C . PHE A 1 114 ? 15.277 -7.951 -23.694 1.00 90.12 114 PHE A C 1
ATOM 878 O O . PHE A 1 114 ? 14.523 -7.992 -22.729 1.00 90.12 114 PHE A O 1
ATOM 885 N N . ALA A 1 115 ? 15.587 -9.039 -24.405 1.00 86.62 115 ALA A N 1
ATOM 886 C CA . ALA A 1 115 ? 15.092 -10.378 -24.079 1.00 86.62 115 ALA A CA 1
ATOM 887 C C . ALA A 1 115 ? 15.671 -10.929 -22.764 1.00 86.62 115 ALA A C 1
ATOM 889 O O . ALA A 1 115 ? 14.986 -11.661 -22.055 1.00 86.62 115 ALA A O 1
ATOM 890 N N . ASP A 1 116 ? 16.901 -10.532 -22.431 1.00 85.12 116 ASP A N 1
ATOM 891 C CA . ASP A 1 116 ? 17.606 -10.962 -21.221 1.00 85.12 116 ASP A CA 1
ATOM 892 C C . ASP A 1 116 ? 17.367 -9.996 -20.051 1.00 85.12 116 ASP A C 1
ATOM 894 O O . ASP A 1 116 ? 17.7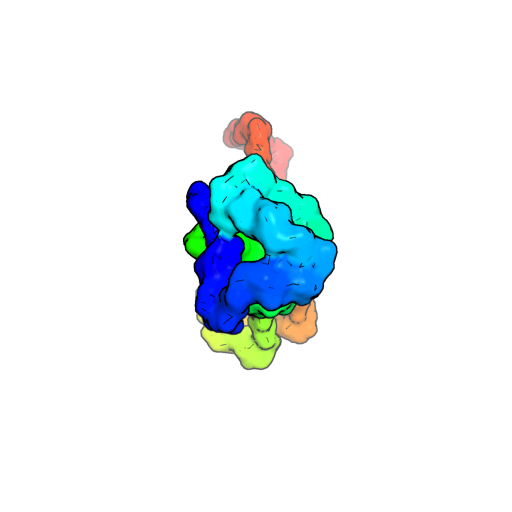80 -10.242 -18.914 1.00 85.12 116 ASP A O 1
ATOM 898 N N . ALA A 1 117 ? 16.684 -8.880 -20.316 1.00 78.19 117 ALA A N 1
ATOM 899 C CA . ALA A 1 117 ? 16.331 -7.914 -19.302 1.00 78.19 117 ALA A CA 1
ATOM 900 C C . ALA A 1 117 ? 15.302 -8.509 -18.332 1.00 78.19 117 ALA A C 1
ATOM 902 O O . ALA A 1 117 ? 14.190 -8.882 -18.709 1.00 78.19 117 ALA A O 1
ATOM 903 N N . LYS A 1 118 ? 15.675 -8.571 -17.050 1.00 81.19 118 LYS A N 1
ATOM 904 C CA . LYS A 1 118 ? 14.765 -8.940 -15.956 1.00 81.19 118 LYS A CA 1
ATOM 905 C C . LYS A 1 118 ? 13.755 -7.811 -15.688 1.00 81.19 118 LYS A C 1
ATOM 907 O O . LYS A 1 118 ? 13.512 -6.948 -16.522 1.00 81.19 118 LYS A O 1
ATOM 912 N N . LYS A 1 119 ? 13.128 -7.807 -14.507 1.00 87.81 119 LYS A N 1
ATOM 913 C CA . LYS A 1 119 ? 12.184 -6.751 -14.114 1.00 87.81 119 LYS A CA 1
ATOM 914 C C . LYS A 1 119 ? 12.888 -5.391 -14.085 1.00 87.81 119 LYS A C 1
ATOM 916 O O . LYS A 1 119 ? 13.798 -5.187 -13.283 1.00 87.81 119 LYS A O 1
ATOM 921 N N . LEU A 1 120 ? 12.427 -4.486 -14.942 1.00 89.50 120 LEU A N 1
ATOM 922 C CA . LEU A 1 120 ? 12.900 -3.110 -15.040 1.00 89.50 120 LEU A CA 1
ATOM 923 C C . LEU A 1 120 ? 11.866 -2.146 -14.480 1.00 89.50 120 LEU A C 1
ATOM 925 O O . LEU A 1 120 ? 10.668 -2.411 -14.542 1.00 89.50 120 LEU A O 1
ATOM 929 N N . PHE A 1 121 ? 12.326 -1.007 -13.982 1.00 89.12 121 PHE A N 1
ATOM 930 C CA . PHE A 1 121 ? 11.488 -0.009 -13.332 1.00 89.12 121 PHE A CA 1
ATOM 931 C C . PHE A 1 121 ? 11.901 1.398 -13.758 1.00 89.12 121 PHE A C 1
ATOM 933 O O . PHE A 1 121 ? 13.057 1.649 -14.081 1.00 89.12 121 PHE A O 1
ATOM 940 N N . THR A 1 122 ? 10.966 2.344 -13.740 1.00 85.38 122 THR A N 1
ATOM 941 C CA . THR A 1 122 ? 11.270 3.768 -13.981 1.00 85.38 122 THR A CA 1
ATOM 942 C C . THR A 1 122 ? 11.874 4.455 -12.758 1.00 85.38 122 THR A C 1
ATOM 944 O O . THR A 1 122 ? 12.473 5.520 -12.873 1.00 85.38 122 THR A O 1
ATOM 947 N N . LEU A 1 123 ? 11.711 3.842 -11.585 1.00 81.19 123 LEU A N 1
ATOM 948 C CA . LEU A 1 123 ? 12.220 4.301 -10.303 1.00 81.19 123 LEU A CA 1
ATOM 949 C C . LEU A 1 123 ? 12.817 3.106 -9.552 1.00 81.19 123 LEU A C 1
ATOM 951 O O . LEU A 1 123 ? 12.231 2.015 -9.615 1.00 81.19 123 LEU A O 1
ATOM 955 N N . PRO A 1 124 ? 13.937 3.2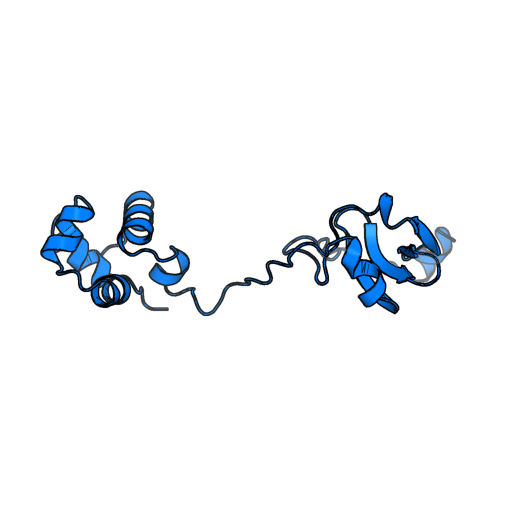95 -8.832 1.00 75.81 124 PRO A N 1
ATOM 956 C CA . PRO A 1 124 ? 14.488 2.255 -7.981 1.00 75.81 124 PRO A CA 1
ATOM 957 C C . PRO A 1 124 ? 13.454 1.872 -6.925 1.00 75.81 124 PRO A C 1
ATOM 959 O O . PRO A 1 124 ? 12.706 2.719 -6.429 1.00 75.81 124 PRO A O 1
ATOM 962 N N . GLN A 1 125 ? 13.387 0.584 -6.596 1.00 69.88 125 GLN A N 1
ATOM 963 C CA . GLN A 1 125 ? 12.500 0.144 -5.527 1.00 69.88 125 GLN A CA 1
ATOM 964 C C . GLN A 1 125 ? 12.975 0.725 -4.191 1.00 69.88 125 GLN A C 1
ATOM 966 O O . GLN A 1 125 ? 14.170 0.953 -3.974 1.00 69.88 125 GLN A O 1
ATOM 971 N N . LEU A 1 126 ? 12.032 0.954 -3.276 1.00 64.31 126 LEU A N 1
ATOM 972 C CA . LEU A 1 126 ? 12.363 1.397 -1.926 1.00 64.31 126 LEU A CA 1
ATOM 973 C C . LEU A 1 126 ? 13.409 0.471 -1.306 1.00 64.31 126 LEU A C 1
ATOM 975 O O . LEU A 1 126 ? 13.341 -0.745 -1.473 1.00 64.31 126 LEU A O 1
ATOM 979 N N . PHE A 1 127 ? 14.373 1.065 -0.602 1.00 63.12 127 PHE A N 1
ATOM 980 C CA . PHE A 1 127 ? 15.474 0.350 0.053 1.00 63.12 127 PHE A CA 1
ATOM 981 C C . PHE A 1 127 ? 16.428 -0.399 -0.897 1.00 63.12 127 PHE A C 1
ATOM 983 O O . PHE A 1 127 ? 17.246 -1.184 -0.429 1.00 63.12 127 PHE A O 1
ATOM 990 N N . SER A 1 128 ? 16.353 -0.161 -2.212 1.00 64.94 128 SER A N 1
ATOM 991 C CA . SER A 1 128 ? 17.303 -0.737 -3.180 1.00 64.94 128 SER A CA 1
ATOM 992 C C . SER A 1 128 ? 18.556 0.107 -3.382 1.00 64.94 128 SER A C 1
ATOM 994 O O . SER A 1 128 ? 19.515 -0.348 -4.002 1.00 64.94 128 SER A O 1
ATOM 996 N N . GLU A 1 129 ? 18.557 1.341 -2.880 1.00 62.91 129 GLU A N 1
ATOM 997 C CA . GLU A 1 129 ? 19.778 2.131 -2.829 1.00 62.91 129 GLU A CA 1
ATOM 998 C C . GLU A 1 129 ? 20.712 1.524 -1.774 1.00 62.91 129 GLU A C 1
ATOM 1000 O O . GLU A 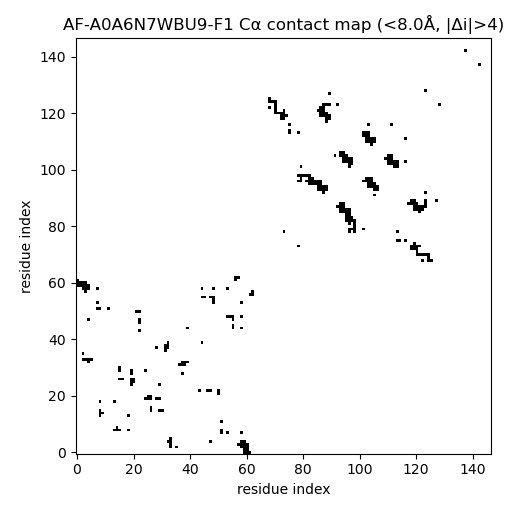1 129 ? 20.293 1.337 -0.626 1.00 62.91 129 GLU A O 1
ATOM 1005 N N . PRO A 1 130 ? 21.966 1.194 -2.133 1.00 61.69 130 PRO A N 1
ATOM 1006 C CA . PRO A 1 130 ? 22.942 0.781 -1.142 1.00 61.69 130 PRO A CA 1
ATOM 1007 C C . PRO A 1 130 ? 23.108 1.909 -0.124 1.00 61.69 130 PRO A C 1
ATOM 1009 O O . PRO A 1 130 ? 23.136 3.088 -0.485 1.00 61.69 130 PRO A O 1
ATOM 1012 N N . SER A 1 131 ? 23.224 1.552 1.156 1.00 61.66 131 SER A N 1
ATOM 1013 C CA . SER A 1 131 ? 23.531 2.524 2.202 1.00 61.66 131 SER A CA 1
ATOM 1014 C C . SER A 1 131 ? 24.770 3.313 1.793 1.00 61.66 131 SER A C 1
ATOM 1016 O O . SER A 1 131 ? 25.803 2.701 1.500 1.00 61.66 131 SER A O 1
ATOM 1018 N N . LEU A 1 132 ? 24.670 4.647 1.775 1.00 66.06 132 LEU A N 1
ATOM 1019 C CA . LEU A 1 132 ? 25.822 5.506 1.520 1.00 66.06 132 LEU A CA 1
ATOM 1020 C C . LEU A 1 132 ? 26.972 5.047 2.425 1.00 66.06 132 LEU A C 1
ATOM 1022 O O . LEU A 1 132 ? 26.747 4.882 3.630 1.00 66.06 132 LEU A O 1
ATOM 1026 N N . PRO A 1 133 ? 28.174 4.800 1.876 1.00 69.38 133 PRO A N 1
ATOM 1027 C CA . PRO A 1 133 ? 29.296 4.379 2.691 1.00 69.38 133 PRO A CA 1
ATOM 1028 C C . PRO A 1 133 ? 29.523 5.445 3.762 1.00 69.38 133 PRO A C 1
ATOM 1030 O O . PRO A 1 133 ? 29.821 6.596 3.460 1.00 69.38 133 PRO A O 1
ATOM 1033 N N . SER A 1 134 ? 29.367 5.063 5.028 1.00 69.25 134 SER A N 1
ATOM 1034 C CA . SER A 1 134 ? 29.575 5.958 6.172 1.00 69.25 134 SER A CA 1
ATOM 1035 C C . SER A 1 134 ? 31.061 6.177 6.486 1.00 69.25 134 SER A C 1
ATOM 1037 O O . SER A 1 134 ? 31.401 6.815 7.480 1.00 69.25 134 SER A O 1
ATOM 1039 N N . GLY A 1 135 ? 31.952 5.589 5.682 1.00 78.69 135 GLY A N 1
ATOM 1040 C CA . GLY A 1 135 ? 33.397 5.706 5.814 1.00 78.69 135 GLY A CA 1
ATOM 1041 C C . GLY A 1 135 ? 33.926 7.039 5.289 1.00 78.69 135 GLY A C 1
ATOM 1042 O O . GLY A 1 135 ? 33.278 7.732 4.506 1.00 78.69 135 GLY A O 1
ATOM 1043 N N . LYS A 1 136 ? 35.140 7.396 5.715 1.00 81.00 136 LYS A N 1
ATOM 1044 C CA . LYS A 1 136 ? 35.843 8.569 5.191 1.00 81.00 136 LYS A CA 1
ATOM 1045 C C . LYS A 1 136 ? 36.070 8.391 3.675 1.00 81.00 136 LYS A C 1
ATOM 1047 O O . LYS A 1 136 ? 36.545 7.325 3.284 1.00 81.00 136 LYS A O 1
ATOM 1052 N N . PRO A 1 137 ? 35.763 9.397 2.834 1.00 81.12 137 PRO A N 1
ATOM 1053 C CA . PRO A 1 137 ? 36.052 9.336 1.403 1.00 81.12 137 PRO A CA 1
ATOM 1054 C C . PRO A 1 137 ? 37.546 9.107 1.149 1.00 81.12 137 PRO A C 1
ATOM 1056 O O . PRO A 1 137 ? 38.377 9.703 1.839 1.00 81.12 137 PRO A O 1
ATOM 1059 N N . LEU A 1 138 ? 37.872 8.275 0.154 1.00 83.06 138 LEU A N 1
ATOM 1060 C CA . LEU A 1 138 ? 39.255 8.074 -0.283 1.00 83.06 138 LEU A CA 1
ATOM 1061 C C . LEU A 1 138 ? 39.830 9.388 -0.824 1.00 83.06 138 LEU A C 1
ATOM 1063 O O . LEU A 1 138 ? 39.172 10.118 -1.570 1.00 83.06 138 LEU A O 1
ATOM 1067 N N . LEU A 1 139 ? 41.068 9.684 -0.449 1.00 88.12 139 LEU A N 1
ATOM 1068 C CA . LEU A 1 139 ? 41.829 10.810 -0.969 1.00 88.12 139 LEU A CA 1
ATOM 1069 C C . LEU A 1 139 ? 42.308 10.515 -2.393 1.00 88.12 139 LEU A C 1
ATOM 1071 O O . LEU A 1 139 ? 42.542 9.369 -2.772 1.00 88.12 139 LEU A O 1
ATOM 1075 N N . LEU A 1 140 ? 42.537 11.571 -3.176 1.00 82.56 140 LEU A N 1
ATOM 1076 C CA . LEU A 1 140 ? 43.017 11.457 -4.558 1.00 82.56 140 LEU A CA 1
ATOM 1077 C C . LEU A 1 140 ? 44.310 10.625 -4.673 1.00 82.56 140 LEU A C 1
ATOM 1079 O O . LEU A 1 140 ? 44.470 9.862 -5.621 1.00 82.56 140 LEU A O 1
ATOM 1083 N N . SER A 1 141 ? 45.202 10.730 -3.684 1.00 85.62 141 SER A N 1
ATOM 1084 C CA . SER A 1 141 ? 46.442 9.947 -3.597 1.00 85.62 141 SER A CA 1
ATOM 1085 C C . SER A 1 141 ? 46.212 8.448 -3.381 1.00 85.62 141 SER A C 1
ATOM 1087 O O . SER A 1 141 ? 47.041 7.639 -3.781 1.00 85.62 141 SER A O 1
ATOM 1089 N N . GLU A 1 142 ? 45.105 8.074 -2.741 1.00 82.88 142 GLU A N 1
ATOM 1090 C CA . GLU A 1 142 ? 44.731 6.678 -2.483 1.00 82.88 142 GLU A CA 1
ATOM 1091 C C . GLU A 1 142 ? 44.054 6.063 -3.717 1.00 82.88 142 GLU A C 1
ATOM 1093 O O . GLU A 1 142 ? 44.257 4.891 -4.014 1.00 82.88 142 GLU A O 1
ATOM 1098 N N . ILE A 1 143 ? 43.314 6.866 -4.492 1.00 79.38 143 ILE A N 1
ATOM 1099 C CA . ILE A 1 143 ? 42.646 6.431 -5.732 1.00 79.38 143 ILE A CA 1
ATOM 1100 C C . ILE A 1 143 ? 43.666 6.059 -6.821 1.00 79.38 143 ILE A C 1
ATOM 1102 O O . ILE A 1 143 ? 43.464 5.088 -7.548 1.00 79.38 143 ILE A O 1
ATOM 1106 N N . GLN A 1 144 ? 44.789 6.782 -6.901 1.00 75.62 144 GLN A N 1
ATOM 1107 C CA . GLN A 1 144 ? 45.861 6.519 -7.874 1.00 75.62 144 GLN A CA 1
ATOM 1108 C C . GLN A 1 144 ? 46.52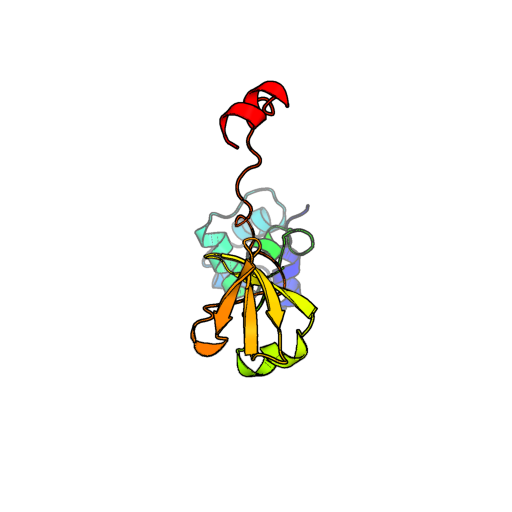5 5.140 -7.721 1.00 75.62 144 GLN A C 1
ATOM 1110 O O . GLN A 1 144 ? 47.224 4.713 -8.630 1.00 75.62 144 GLN A O 1
ATOM 1115 N N . GLN A 1 145 ? 46.319 4.437 -6.603 1.00 73.50 145 GLN A N 1
ATOM 1116 C CA . GLN A 1 145 ? 46.861 3.090 -6.382 1.00 73.50 145 GLN A CA 1
ATOM 1117 C C . GLN A 1 145 ? 46.002 1.978 -7.012 1.00 73.50 145 GLN A C 1
ATOM 1119 O O . GLN A 1 145 ? 46.439 0.831 -7.068 1.00 73.50 145 GLN A O 1
ATOM 1124 N N . PHE A 1 146 ? 44.788 2.307 -7.465 1.00 68.38 146 PHE A N 1
ATOM 1125 C CA . PHE A 1 146 ? 43.825 1.368 -8.056 1.00 68.38 146 PHE A CA 1
ATOM 1126 C C . PHE A 1 146 ? 43.608 1.585 -9.563 1.00 68.38 146 PHE A C 1
ATOM 1128 O O . PHE A 1 146 ? 42.716 0.966 -10.142 1.00 68.38 146 PHE A O 1
ATOM 1135 N N . THR A 1 147 ? 44.382 2.482 -10.179 1.00 50.81 147 THR A N 1
ATOM 1136 C CA . THR A 1 147 ? 44.397 2.747 -11.629 1.00 50.81 147 THR A CA 1
ATOM 1137 C C . THR A 1 147 ? 45.701 2.228 -12.215 1.00 50.81 147 THR A C 1
ATOM 1139 O O . THR A 1 147 ? 45.652 1.640 -13.316 1.00 50.81 147 THR A O 1
#

Nearest PDB structures (foldseek):
  2xj3-assembly1_B  TM=9.478E-01  e=2.771E-03  Enterococcus faecalis
  3vk0-assembly1_A  TM=9.052E-01  e=1.054E-03  Neisseria meningitidis MC58
  2lyk-assembly1_B  TM=9.385E-01  e=2.049E-03  Enterococcus faecalis
  1utx-assembly1_B  TM=9.711E-01  e=6.459E-03  Enterococcus faecalis
  2b5a-assembly1_A  TM=7.738E-01  e=1.928E-03  [Bacillus] caldolyticus

Organism: NCBI:txid2652274

Radius of gyration: 25.05 Å; Cα contacts (8 Å, |Δi|>4): 179; chains: 1; bounding box: 70×23×58 Å

Foldseek 3Di:
DQFCLVVLCVVVVHDLCRLCVQLVHDSVVSVCCNVVVDPDDPSSLVSSCVVSVHDSCNRRVNVVPDDPPPFDFDDLVCLLVQAQHWKQDLVQGIWHGHNVVQWTAGPVRDIDHSVPDDGIGSDDPPPSDPDDPPDDDDDPVRVVVVD

Solvent-accessible surface area (backbone atoms only — not comparable to full-atom values): 8840 Å² total; per-residue (Å²): 114,69,66,30,52,54,55,44,37,54,77,63,72,47,52,67,61,59,49,13,57,77,67,74,47,53,50,68,57,51,52,28,38,55,65,67,76,38,82,68,54,71,69,53,43,52,48,47,19,64,73,52,74,46,54,59,48,44,37,57,42,36,73,88,67,75,86,81,72,74,59,65,64,59,55,73,89,54,46,56,78,39,47,82,35,68,34,24,27,92,87,73,42,62,27,36,30,38,45,90,79,46,28,35,35,39,87,87,71,50,74,43,49,55,88,77,54,69,71,29,18,82,48,73,56,86,86,66,68,74,78,75,79,89,62,82,80,83,50,74,80,60,54,63,77,80,111

pLDDT: mean 85.67, std 11.93, range [46.66, 95.94]

InterPro domains:
  IPR001387 Cro/C1-type, helix-turn-helix domain [PF01381] (6-59)
  IPR001387 Cro/C1-type, helix-turn-helix domain [PS50943] (5-59)
  IPR001387 Cro/C1-type, helix-turn-helix doma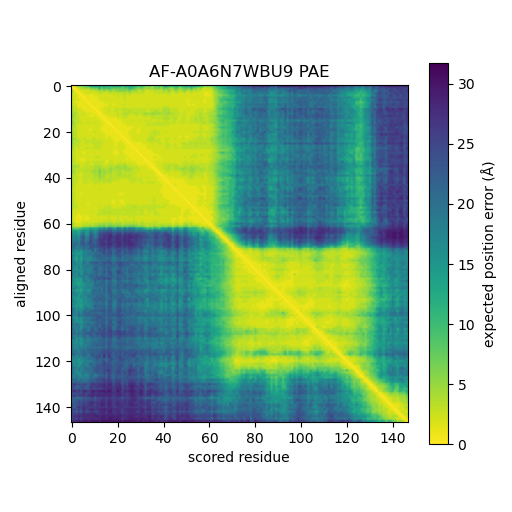in [SM00530] (4-59)
  IPR001387 Cro/C1-type, helix-turn-helix domain [cd00093] (3-59)
  IPR010982 Lambda repressor-like, DNA-binding domain superfamily [G3DSA:1.10.260.40] (3-81)
  IPR010982 Lambda repressor-like, DNA-binding domain superfamily [SSF47413] (3-65)

Sequence (147 aa):
MPRQFKQARLINNLKMTEAAEKLGVSQPTLSAWEGERKSPSIDGLEKMSDLYGVTTDFLLGRSEQGISAQSVPIAPETLPIFHGKPVWSAEYGWMLVDAGNRTLMLTNGQTIPFADAKKLFTLPQLFSEPSLPSGKPLLLSEIQQFT

Mean predicted aligned error: 13.14 Å